Protein AF-A0A7S2BL67-F1 (afdb_monomer_lite)

Sequence (112 aa):
LLQVSGVGDPSHLSELGVDCMVESKGVGQNLQDHLEVYFQHECTDKAPSLKPYLSLIQKALIGIRWILFRDGLGATNHFEAAAFIRTKAGVEYPDIQYHFLPVAVSYDGVTT

Secondary structure (DSSP, 8-state):
-TGGGTEE-HHHHHHTT---SEE-TTTT---------------S-STT-SGGGGSHHHHHHHHHHHHHHS-GGGG--S--EEEEE-SSTT-SS--EEEEE-S----TTS---

InterPro domains:
  IPR012132 Glucose-methanol-choline oxidoreductase [PTHR11552] (1-109)
  IPR036188 FAD/NAD(P)-binding domain superfamily [G3DSA:3.50.50.60] (1-58)

Organism: NCBI:txid236787

Structure (mmCIF, N/CA/C/O backbone):
data_AF-A0A7S2BL67-F1
#
_entry.id   AF-A0A7S2BL67-F1
#
loop_
_atom_site.group_PDB
_atom_site.id
_atom_site.type_symbol
_atom_site.label_atom_id
_atom_site.label_alt_id
_atom_site.label_comp_id
_atom_site.label_asym_id
_atom_site.label_entity_id
_atom_site.label_seq_id
_atom_site.pdbx_PDB_ins_code
_atom_site.Cartn_x
_atom_site.Cartn_y
_atom_site.Cartn_z
_atom_site.occupancy
_atom_site.B_iso_or_equiv
_atom_site.auth_seq_id
_atom_site.auth_comp_id
_atom_site.auth_asym_id
_atom_site.auth_atom_id
_atom_site.pdbx_PDB_model_num
ATOM 1 N N . LEU A 1 1 ? -12.789 12.172 10.839 1.00 94.75 1 LEU A N 1
ATOM 2 C CA . LEU A 1 1 ? -14.071 12.836 10.493 1.00 94.75 1 LEU A CA 1
ATOM 3 C C . LEU A 1 1 ? -15.173 12.479 11.484 1.00 94.75 1 LEU A C 1
ATOM 5 O O . LEU A 1 1 ? -15.632 13.377 12.159 1.00 94.75 1 LEU A O 1
ATOM 9 N N . LEU A 1 2 ? -15.538 11.203 11.657 1.00 97.88 2 LEU A N 1
ATOM 10 C CA . LEU A 1 2 ? -16.593 10.814 12.611 1.00 97.88 2 LEU A CA 1
ATOM 11 C C . LEU A 1 2 ? -16.347 11.299 14.052 1.00 97.88 2 LEU A C 1
ATOM 13 O O . LEU A 1 2 ? -17.219 11.939 14.628 1.00 97.88 2 LEU A O 1
ATOM 17 N N . GLN A 1 3 ? -15.141 11.089 14.593 1.00 97.12 3 GLN A N 1
ATOM 18 C CA . GLN A 1 3 ? -14.793 11.545 15.946 1.00 97.12 3 GLN A CA 1
ATOM 19 C C . GLN A 1 3 ? -14.905 13.069 16.102 1.00 97.12 3 GLN A C 1
ATOM 21 O O . GLN A 1 3 ? -15.496 13.526 17.067 1.00 97.12 3 GLN A O 1
ATOM 26 N N . VAL A 1 4 ? -14.446 13.866 15.124 1.00 96.62 4 VAL A N 1
ATOM 27 C CA . VAL A 1 4 ? -14.587 15.342 15.161 1.00 96.62 4 VAL A CA 1
ATOM 28 C C . VAL A 1 4 ? -16.026 15.825 14.939 1.00 96.62 4 VAL A C 1
ATOM 30 O O . VAL A 1 4 ? -16.319 16.994 15.153 1.00 96.62 4 VAL A O 1
ATOM 33 N N . SER A 1 5 ? -16.929 14.940 14.516 1.00 97.69 5 SER A N 1
ATOM 34 C CA . SER A 1 5 ? -18.373 15.184 14.429 1.00 97.69 5 SER A CA 1
ATOM 35 C C . SER A 1 5 ? -19.139 14.646 15.647 1.00 97.69 5 SER A C 1
ATOM 37 O O . SER A 1 5 ? -20.362 14.571 15.597 1.00 97.69 5 SER A O 1
ATOM 39 N N . GLY A 1 6 ? -18.446 14.235 16.718 1.00 97.75 6 GLY A N 1
ATOM 40 C CA . GLY A 1 6 ? -19.072 13.752 17.953 1.00 97.75 6 GLY A CA 1
ATOM 41 C C . GLY A 1 6 ? -19.517 12.286 17.926 1.00 97.75 6 GLY A C 1
ATOM 42 O O . GLY A 1 6 ? -20.347 11.890 18.743 1.00 97.75 6 GLY A O 1
ATOM 43 N N . VAL A 1 7 ? -19.000 11.467 17.003 1.00 98.44 7 VAL A N 1
ATOM 44 C CA . VAL A 1 7 ? -19.305 10.026 16.918 1.00 98.44 7 VAL A CA 1
ATOM 45 C C . VAL A 1 7 ? -18.062 9.210 17.284 1.00 98.44 7 VAL A C 1
ATOM 47 O O . VAL A 1 7 ? -17.095 9.183 16.518 1.00 98.44 7 VAL A O 1
ATOM 50 N N . GLY A 1 8 ? -18.064 8.539 18.441 1.00 97.94 8 GLY A N 1
ATOM 51 C CA . GLY A 1 8 ? -16.874 7.844 18.951 1.00 97.94 8 GLY A CA 1
ATOM 52 C C . GLY A 1 8 ? -16.987 7.345 20.393 1.00 97.94 8 GLY A C 1
ATOM 53 O O . GLY A 1 8 ? -18.081 7.273 20.948 1.00 97.94 8 GLY A O 1
ATOM 54 N N . ASP A 1 9 ? -15.854 6.975 20.997 1.00 98.25 9 ASP A N 1
ATOM 55 C CA . ASP A 1 9 ? -15.779 6.655 22.429 1.00 98.25 9 ASP A CA 1
ATOM 56 C C . ASP A 1 9 ? -15.950 7.942 23.267 1.00 98.25 9 ASP A C 1
ATOM 58 O O . ASP A 1 9 ? -15.132 8.851 23.117 1.00 98.25 9 ASP A O 1
ATOM 62 N N . PRO A 1 10 ? -16.964 8.042 24.151 1.00 97.94 10 PRO A N 1
ATOM 63 C CA . PRO A 1 10 ? -17.235 9.255 24.923 1.00 97.94 10 PRO A CA 1
ATOM 64 C C . PRO A 1 10 ? -16.057 9.734 25.777 1.00 97.94 10 PRO A C 1
ATOM 66 O O . PRO A 1 10 ? -15.838 10.940 25.882 1.00 97.94 10 PRO A O 1
ATOM 69 N N . SER A 1 11 ? -15.283 8.812 26.358 1.00 97.50 11 SER A N 1
ATOM 70 C CA . SER A 1 11 ? -14.124 9.162 27.188 1.00 97.50 11 SER A CA 1
ATOM 71 C C . SER A 1 11 ? -13.037 9.802 26.331 1.00 97.50 11 SER A C 1
ATOM 73 O O . SER A 1 11 ? -12.541 10.879 26.651 1.00 97.50 11 SER A O 1
ATOM 75 N N . HIS A 1 12 ? -12.737 9.183 25.187 1.00 97.06 12 HIS A N 1
ATOM 76 C CA . HIS A 1 12 ? -11.746 9.699 24.247 1.00 97.06 12 HIS A CA 1
ATOM 77 C C . HIS A 1 12 ? -12.181 11.028 23.610 1.00 97.06 12 HIS A C 1
ATOM 79 O O . HIS A 1 12 ? -11.375 11.941 23.462 1.00 97.06 12 HIS A O 1
ATOM 85 N N . LEU A 1 13 ? -13.463 11.173 23.257 1.00 98.25 13 LEU A N 1
ATOM 86 C CA . LEU A 1 13 ? -13.996 12.431 22.722 1.00 98.25 13 LEU A CA 1
ATOM 87 C C . LEU A 1 13 ? -13.914 13.564 23.754 1.00 98.25 13 LEU A C 1
ATOM 89 O O . LEU A 1 13 ? -13.515 14.677 23.407 1.00 98.25 13 LEU A O 1
ATOM 93 N N . SER A 1 14 ? -14.205 13.268 25.024 1.00 97.38 14 SER A N 1
ATOM 94 C CA . SER A 1 14 ? -14.085 14.237 26.115 1.00 97.38 14 SER A CA 1
ATOM 95 C C . SER A 1 14 ? -12.643 14.713 26.322 1.00 97.38 14 SER A C 1
ATOM 97 O O . SER A 1 14 ? -12.443 15.896 26.591 1.00 97.38 14 SER A O 1
ATOM 99 N N . GLU A 1 15 ? -11.641 13.837 26.185 1.00 97.44 15 GLU A N 1
ATOM 100 C CA . GLU A 1 15 ? -10.216 14.215 26.252 1.00 97.44 15 GLU A CA 1
ATOM 101 C C . GLU A 1 15 ? -9.823 15.207 25.148 1.00 97.44 15 GLU A C 1
ATOM 103 O O . GLU A 1 15 ? -8.944 16.048 25.340 1.00 97.44 15 GLU A O 1
ATOM 108 N N . LEU A 1 16 ? -10.494 15.128 23.998 1.00 95.88 16 LEU A N 1
ATOM 109 C CA . LEU A 1 16 ? -10.263 15.983 22.835 1.00 95.88 16 LEU A CA 1
ATOM 110 C C . LEU A 1 16 ? -11.142 17.246 22.824 1.00 95.88 16 LEU A C 1
ATOM 112 O O . LEU A 1 16 ? -11.064 18.028 21.876 1.00 95.88 16 LEU A O 1
ATOM 116 N N . GLY A 1 17 ? -11.972 17.459 23.853 1.00 97.19 17 GLY A N 1
ATOM 117 C CA . GLY A 1 17 ? -12.894 18.596 23.932 1.00 97.19 17 GLY A CA 1
ATOM 118 C C . GLY A 1 17 ? -14.042 18.531 22.920 1.00 97.19 17 GLY A C 1
ATOM 119 O O . GLY A 1 17 ? -14.536 19.574 22.492 1.00 97.19 17 GLY A O 1
ATOM 120 N N . VAL A 1 18 ? -14.440 17.325 22.507 1.00 97.94 18 VAL A N 1
ATOM 121 C CA . VAL A 1 18 ? -15.534 17.095 21.557 1.00 97.94 18 VAL A CA 1
ATOM 122 C C . VAL A 1 18 ? -16.744 16.516 22.285 1.00 97.94 18 VAL A C 1
ATOM 124 O O . VAL A 1 18 ? -16.644 15.479 22.941 1.00 97.94 18 VAL A O 1
ATOM 127 N N . ASP A 1 19 ? -17.906 17.147 22.121 1.00 97.81 19 ASP A N 1
ATOM 128 C CA . ASP A 1 19 ? -19.163 16.626 22.659 1.00 97.81 19 ASP A CA 1
ATOM 129 C C . ASP A 1 19 ? -19.554 15.318 21.958 1.00 97.81 19 ASP A C 1
ATOM 131 O O . ASP A 1 19 ? -19.623 15.231 20.728 1.00 97.81 19 ASP A O 1
ATOM 135 N N . CYS A 1 20 ? -19.848 14.284 22.745 1.00 97.94 20 CYS A N 1
ATOM 136 C CA . CYS A 1 20 ? -20.325 13.016 22.211 1.00 97.94 20 CYS A CA 1
ATOM 137 C C . CYS A 1 20 ? -21.810 13.122 21.829 1.00 97.94 20 CYS A C 1
ATOM 139 O O . CYS A 1 20 ? -22.684 13.174 22.693 1.00 97.94 20 CYS A O 1
ATOM 141 N N . MET A 1 21 ? -22.096 13.097 20.528 1.00 98.00 21 MET A N 1
ATOM 142 C CA . MET A 1 21 ? -23.451 13.046 19.971 1.00 98.00 21 MET A CA 1
ATOM 143 C C . MET A 1 21 ? -23.965 11.609 19.825 1.00 98.00 21 MET A C 1
ATOM 145 O O . MET A 1 21 ? -25.154 11.357 20.010 1.00 98.00 21 MET A O 1
ATOM 149 N N . VAL A 1 22 ? -23.079 10.667 19.478 1.00 98.31 22 VAL A N 1
ATOM 150 C CA . VAL A 1 22 ? -23.402 9.241 19.316 1.00 98.31 22 VAL A CA 1
ATOM 151 C C . VAL A 1 22 ? -22.262 8.395 19.878 1.00 98.31 22 VAL A C 1
ATOM 153 O O . VAL A 1 22 ? -21.139 8.436 19.370 1.00 98.31 22 VAL A O 1
ATOM 156 N N . GLU A 1 23 ? -22.558 7.586 20.896 1.00 97.94 23 GLU A N 1
ATOM 157 C CA . GLU A 1 23 ? -21.592 6.636 21.453 1.00 97.94 23 GLU A CA 1
ATOM 158 C C . GLU A 1 23 ? -21.319 5.509 20.448 1.00 97.94 23 GLU A C 1
ATOM 160 O O . GLU A 1 23 ? -22.216 4.758 20.059 1.00 97.94 23 GLU A O 1
ATOM 165 N N . SER A 1 24 ? -20.060 5.378 20.031 1.00 97.56 24 SER A N 1
ATOM 166 C CA . SER A 1 24 ? -19.599 4.284 19.178 1.00 97.56 24 SER A CA 1
ATOM 167 C C . SER A 1 24 ? -18.112 4.018 19.400 1.00 97.56 24 SER A C 1
ATOM 169 O O . SER A 1 24 ? -17.240 4.569 18.727 1.00 97.56 24 SER A O 1
ATOM 171 N N . LYS A 1 25 ? -17.813 3.128 20.352 1.00 96.81 25 LYS A N 1
ATOM 172 C CA . LYS A 1 25 ? -16.436 2.793 20.768 1.00 96.81 25 LYS A CA 1
ATOM 173 C C . LYS A 1 25 ? -15.594 2.134 19.672 1.00 96.81 25 LYS A C 1
ATOM 175 O O . LYS A 1 25 ? -14.377 2.097 19.780 1.00 96.81 25 LYS A O 1
ATOM 180 N N . GLY A 1 26 ? -16.226 1.619 18.615 1.00 97.06 26 GLY A N 1
ATOM 181 C CA . GLY A 1 26 ? -15.529 1.025 17.473 1.00 97.06 26 GLY A CA 1
ATOM 182 C C . GLY A 1 26 ? -14.931 2.050 16.504 1.00 97.06 26 GLY A C 1
ATOM 183 O O . GLY A 1 26 ? -14.062 1.695 15.711 1.00 97.06 26 GLY A O 1
ATOM 184 N N . VAL A 1 27 ? -15.365 3.316 16.540 1.00 97.69 27 VAL A N 1
ATOM 185 C CA . VAL A 1 27 ? -14.846 4.339 15.619 1.00 97.69 27 VAL A CA 1
ATOM 186 C C . VAL A 1 27 ? -13.370 4.610 15.909 1.00 97.69 27 VAL A C 1
ATOM 188 O O . VAL A 1 27 ? -12.999 4.978 17.021 1.00 97.69 27 VAL A O 1
ATOM 191 N N . GLY A 1 28 ? -12.539 4.464 14.876 1.00 95.12 28 GLY A N 1
ATOM 192 C CA . GLY A 1 28 ? -11.084 4.609 14.974 1.00 95.12 28 GLY A CA 1
ATOM 193 C C . GLY A 1 28 ? -10.363 3.357 15.485 1.00 95.12 28 GLY A C 1
ATOM 194 O O . GLY A 1 28 ? -9.142 3.376 15.590 1.00 95.12 28 GLY A O 1
ATOM 195 N N . GLN A 1 29 ? -11.093 2.277 15.777 1.00 96.69 29 GLN A N 1
ATOM 196 C CA . GLN A 1 29 ? -10.534 0.998 16.217 1.00 96.69 29 GLN A CA 1
ATOM 197 C C . GLN A 1 29 ? -10.478 -0.012 15.067 1.00 96.69 29 GLN A C 1
ATOM 199 O O . GLN A 1 29 ? -11.041 0.213 13.996 1.00 96.69 29 GLN A O 1
ATOM 204 N N . ASN A 1 30 ? -9.823 -1.153 15.315 1.00 96.56 30 ASN A N 1
ATOM 205 C CA . ASN A 1 30 ? -9.724 -2.270 14.368 1.00 96.56 30 ASN A CA 1
ATOM 206 C C . ASN A 1 30 ? -9.161 -1.849 12.996 1.00 96.56 30 ASN A C 1
ATOM 208 O O . ASN A 1 30 ? -9.637 -2.301 11.954 1.00 96.56 30 ASN A O 1
ATOM 212 N N . LEU A 1 31 ? -8.160 -0.961 12.999 1.00 96.62 31 LEU A N 1
ATOM 213 C CA . LEU A 1 31 ? -7.414 -0.633 11.791 1.00 96.62 31 LEU A CA 1
ATOM 214 C C . LEU A 1 31 ? -6.703 -1.897 11.306 1.00 96.62 31 LEU A C 1
ATOM 216 O O . LEU A 1 31 ? -5.903 -2.486 12.030 1.00 96.62 31 LEU A O 1
ATOM 220 N N . GLN A 1 32 ? -7.014 -2.295 10.081 1.00 96.25 32 GLN A N 1
ATOM 221 C CA . GLN A 1 32 ? -6.353 -3.387 9.390 1.00 96.25 32 GLN A CA 1
ATOM 222 C C . GLN A 1 32 ? -5.649 -2.809 8.178 1.00 96.25 32 GLN A C 1
ATOM 224 O O 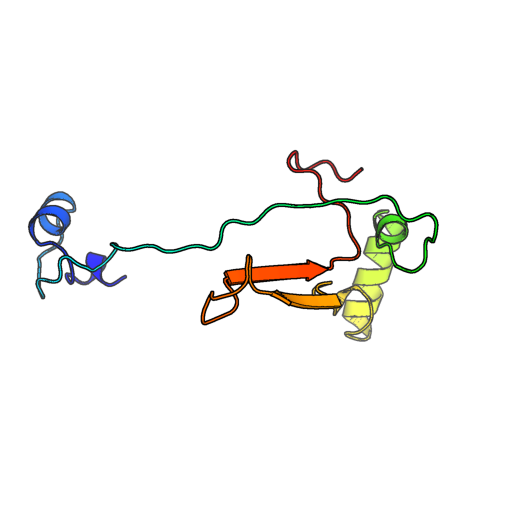. GLN A 1 32 ? -6.214 -1.988 7.456 1.00 96.25 32 GLN A O 1
ATOM 229 N N . ASP A 1 33 ? -4.419 -3.253 7.986 1.00 95.00 33 ASP A N 1
ATOM 230 C CA . ASP A 1 33 ? -3.615 -2.939 6.821 1.00 95.00 33 ASP A CA 1
ATOM 231 C C . ASP A 1 33 ? -2.937 -4.223 6.344 1.00 95.00 33 ASP A C 1
ATOM 233 O O . ASP A 1 33 ? -2.860 -5.218 7.077 1.00 95.00 33 ASP A O 1
ATOM 237 N N . HIS A 1 34 ? -2.469 -4.216 5.108 1.00 92.50 34 HIS A N 1
ATOM 238 C CA . HIS A 1 34 ? -1.743 -5.333 4.533 1.00 92.50 34 HIS A CA 1
ATOM 239 C C . HIS A 1 34 ? -0.245 -5.095 4.700 1.00 92.50 34 HIS A C 1
ATOM 241 O O . HIS A 1 34 ? 0.299 -4.091 4.252 1.00 92.50 34 HIS A O 1
ATOM 247 N N . LEU A 1 35 ? 0.440 -6.042 5.339 1.00 91.62 35 LEU A N 1
ATOM 248 C CA . LEU A 1 35 ? 1.893 -6.000 5.446 1.00 91.62 35 LEU A CA 1
ATOM 249 C C . LEU A 1 35 ? 2.515 -6.418 4.107 1.00 91.62 35 LEU A C 1
ATOM 251 O O . LEU A 1 35 ? 2.202 -7.490 3.589 1.00 91.62 35 LEU A O 1
ATOM 255 N N . GLU A 1 36 ? 3.411 -5.594 3.567 1.00 90.94 36 GLU A N 1
ATOM 256 C CA . GLU A 1 36 ? 4.093 -5.848 2.294 1.00 90.94 36 GLU A CA 1
ATOM 257 C C . GLU A 1 36 ? 5.580 -6.162 2.510 1.00 90.94 36 GLU A C 1
ATOM 259 O O . GLU A 1 36 ? 6.248 -5.567 3.357 1.00 90.94 36 GLU A O 1
ATOM 264 N N . VAL A 1 37 ? 6.109 -7.108 1.728 1.00 89.75 37 VAL A N 1
ATOM 265 C CA . VAL A 1 37 ? 7.530 -7.479 1.720 1.00 89.75 37 VAL A CA 1
ATOM 266 C C . VAL A 1 37 ? 8.024 -7.524 0.278 1.00 89.75 37 VAL A C 1
ATOM 268 O O . VAL A 1 37 ? 7.391 -8.133 -0.583 1.00 89.75 37 VAL A O 1
ATOM 271 N N . TYR A 1 38 ? 9.181 -6.912 0.025 1.00 87.31 38 TYR A N 1
ATOM 272 C CA . TYR A 1 38 ? 9.756 -6.800 -1.313 1.00 87.31 38 TYR A CA 1
ATOM 273 C C . TYR A 1 38 ? 10.789 -7.896 -1.579 1.00 87.31 38 TYR A C 1
ATOM 275 O O . TYR A 1 38 ? 11.768 -8.036 -0.845 1.00 87.31 38 TYR A O 1
ATOM 283 N N . PHE A 1 39 ? 10.612 -8.611 -2.689 1.00 88.50 39 PHE A N 1
ATOM 284 C CA . PHE A 1 39 ? 11.602 -9.533 -3.244 1.00 88.50 39 PHE A CA 1
ATOM 285 C C . PHE A 1 39 ? 12.136 -8.939 -4.544 1.00 88.50 39 PHE A C 1
ATOM 287 O O . PHE A 1 39 ? 11.386 -8.752 -5.500 1.00 88.50 39 PHE A O 1
ATOM 294 N N . GLN A 1 40 ? 13.424 -8.606 -4.569 1.00 87.94 40 GLN A N 1
ATOM 295 C CA . GLN A 1 40 ? 14.052 -7.933 -5.703 1.00 87.94 40 GLN A CA 1
ATOM 296 C C . GLN A 1 40 ? 15.065 -8.862 -6.359 1.00 87.94 40 GLN A C 1
ATOM 298 O O . GLN A 1 40 ? 15.887 -9.475 -5.680 1.00 87.94 40 GLN A O 1
ATOM 303 N N . HIS A 1 41 ? 15.002 -8.955 -7.684 1.00 86.56 41 HIS A N 1
ATOM 304 C CA . HIS A 1 41 ? 15.862 -9.824 -8.478 1.00 86.56 41 HIS A CA 1
ATOM 305 C C . HIS A 1 41 ? 16.494 -9.030 -9.618 1.00 86.56 41 HIS A C 1
ATOM 307 O O . HIS A 1 41 ? 15.823 -8.245 -10.289 1.00 86.56 41 HIS A O 1
ATOM 313 N N . GLU A 1 42 ? 17.785 -9.252 -9.855 1.00 84.88 42 GLU A N 1
ATOM 314 C CA . GLU A 1 42 ? 18.458 -8.720 -11.035 1.00 84.88 42 GLU A CA 1
ATOM 315 C C . GLU A 1 42 ? 17.978 -9.475 -12.282 1.00 84.88 42 GLU A C 1
ATOM 317 O O . GLU A 1 42 ? 17.986 -10.706 -12.321 1.00 84.88 42 GLU A O 1
ATOM 322 N N . CYS A 1 43 ? 17.553 -8.735 -13.307 1.00 79.75 43 CYS A N 1
ATOM 323 C CA . CYS A 1 43 ? 17.255 -9.294 -14.623 1.00 79.75 43 CYS A CA 1
ATOM 324 C C . CYS A 1 43 ? 18.455 -9.097 -15.549 1.00 79.75 43 CYS A C 1
ATOM 326 O O . CYS A 1 43 ? 18.950 -7.981 -15.704 1.00 79.75 43 CYS A O 1
ATOM 328 N N . THR A 1 44 ? 18.880 -10.171 -16.217 1.00 78.31 44 THR A N 1
ATOM 329 C CA . THR A 1 44 ? 19.902 -10.108 -17.275 1.00 78.31 44 THR A CA 1
ATOM 330 C C . THR A 1 44 ? 19.381 -9.402 -18.527 1.00 78.31 44 THR A C 1
ATOM 332 O O . THR A 1 44 ? 20.144 -8.749 -19.239 1.00 78.31 44 THR A O 1
ATOM 335 N N . ASP A 1 45 ? 18.071 -9.489 -18.770 1.00 72.44 45 ASP A N 1
ATOM 336 C CA . ASP A 1 45 ? 17.399 -8.811 -19.872 1.00 72.44 45 ASP A CA 1
ATOM 337 C C . ASP A 1 45 ? 16.940 -7.407 -19.470 1.00 72.44 45 ASP A C 1
ATOM 339 O O . ASP A 1 45 ? 16.326 -7.195 -18.425 1.00 72.44 45 ASP A O 1
ATOM 343 N N . LYS A 1 46 ? 17.197 -6.427 -20.344 1.00 66.00 46 LYS A N 1
ATOM 344 C CA . LYS A 1 46 ? 16.811 -5.021 -20.122 1.00 66.00 46 LYS A CA 1
ATOM 345 C C . LYS A 1 46 ? 15.336 -4.741 -20.412 1.00 66.00 46 LYS A C 1
ATOM 347 O O . LYS A 1 46 ? 14.824 -3.725 -19.959 1.00 66.00 46 LYS A O 1
ATOM 352 N N . ALA A 1 47 ? 14.676 -5.606 -21.184 1.00 67.81 47 ALA A N 1
ATOM 353 C CA . ALA A 1 47 ? 13.311 -5.391 -21.662 1.00 67.81 47 ALA A CA 1
ATOM 354 C C . ALA A 1 47 ? 12.262 -5.259 -20.538 1.00 67.81 47 ALA A C 1
ATOM 356 O O . ALA A 1 47 ? 11.462 -4.330 -20.619 1.00 67.81 47 ALA A O 1
ATOM 357 N N . PRO A 1 48 ? 12.260 -6.096 -19.479 1.00 70.12 48 PRO A N 1
ATOM 358 C CA . PRO A 1 48 ? 11.305 -5.953 -18.384 1.00 70.12 48 PRO A CA 1
ATOM 359 C C . PRO A 1 48 ? 11.734 -4.931 -17.319 1.00 70.12 48 PRO A C 1
ATOM 361 O O . PRO A 1 48 ? 11.088 -4.872 -16.286 1.00 70.12 48 PRO A O 1
ATOM 364 N N . SER A 1 49 ? 12.818 -4.163 -17.492 1.00 82.38 49 SER A N 1
ATOM 365 C CA . SER A 1 49 ? 13.330 -3.267 -16.442 1.00 82.38 49 SER A CA 1
ATOM 366 C C . SER A 1 49 ? 13.086 -1.793 -16.760 1.00 82.38 49 SER A C 1
ATOM 368 O O . SER A 1 49 ? 13.409 -1.318 -17.848 1.00 82.38 49 SER A O 1
ATOM 370 N N . LEU A 1 50 ? 12.624 -1.025 -15.768 1.00 85.31 50 LEU A N 1
ATOM 371 C CA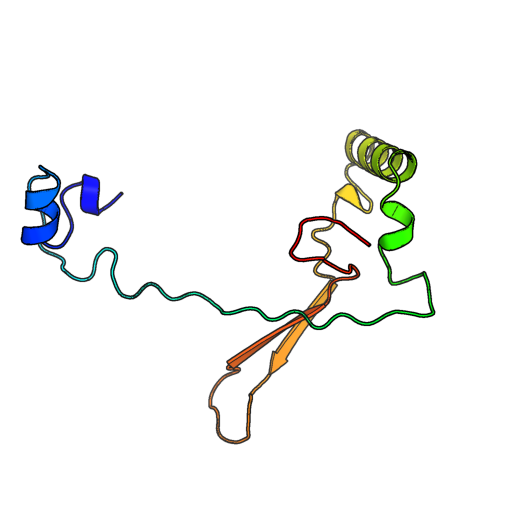 . LEU A 1 50 ? 12.537 0.437 -15.852 1.00 85.31 50 LEU A CA 1
ATOM 372 C C . LEU A 1 50 ? 13.873 1.150 -15.619 1.00 85.31 50 LEU A C 1
ATOM 374 O O . LEU A 1 50 ? 13.969 2.354 -15.865 1.00 85.31 50 LEU A O 1
ATOM 378 N N . LYS A 1 51 ? 14.922 0.435 -15.192 1.00 84.44 51 LYS A N 1
ATOM 379 C CA . LYS A 1 51 ? 16.241 1.012 -14.884 1.00 84.44 51 LYS A CA 1
ATOM 380 C C . LYS A 1 51 ? 16.795 1.934 -15.988 1.00 84.44 51 LYS A C 1
ATOM 382 O O . LYS A 1 51 ? 17.260 3.026 -15.650 1.00 84.44 51 LYS A O 1
ATOM 387 N N . PRO A 1 52 ? 16.715 1.596 -17.294 1.00 84.88 52 PRO A N 1
ATOM 388 C CA . PRO A 1 52 ? 17.210 2.469 -18.364 1.00 84.88 52 PRO A CA 1
ATOM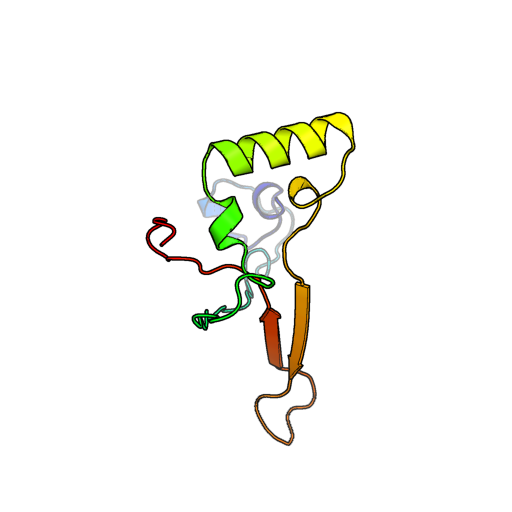 389 C C . PRO A 1 52 ? 16.515 3.838 -18.427 1.00 84.88 52 PRO A C 1
ATOM 391 O O . PRO A 1 52 ? 17.106 4.809 -18.900 1.00 84.88 52 PRO A O 1
ATOM 394 N N . TYR A 1 53 ? 15.280 3.933 -17.930 1.00 87.06 53 TYR A N 1
ATOM 395 C CA . TYR A 1 53 ? 14.449 5.135 -17.988 1.00 87.06 53 TYR A CA 1
ATOM 396 C C . TYR A 1 53 ? 14.615 6.059 -16.774 1.00 87.06 53 TYR A C 1
ATOM 398 O O . TYR A 1 53 ? 13.985 7.113 -16.711 1.00 87.06 53 TYR A O 1
ATOM 406 N N . LEU A 1 54 ? 15.483 5.710 -15.818 1.00 85.75 54 LEU A N 1
ATOM 407 C CA . LEU A 1 54 ? 15.650 6.478 -14.580 1.00 85.75 54 LEU A CA 1
ATOM 408 C C . LEU A 1 54 ? 16.507 7.746 -14.728 1.00 85.75 54 LEU A C 1
ATOM 410 O O . LEU A 1 54 ? 16.479 8.604 -13.839 1.00 85.75 54 LEU A O 1
ATOM 414 N N . SER A 1 55 ? 17.237 7.892 -15.839 1.00 89.50 55 SER A N 1
ATOM 415 C CA . SER A 1 55 ? 18.040 9.091 -16.117 1.00 89.50 55 SER A CA 1
ATOM 416 C C . SER A 1 55 ? 17.165 10.328 -16.364 1.00 89.50 55 SER A C 1
ATOM 418 O O . SER A 1 55 ? 16.036 10.226 -16.843 1.00 89.50 55 SER A O 1
ATOM 420 N N . LEU A 1 56 ? 17.695 11.521 -16.071 1.00 92.88 56 LEU A N 1
ATOM 421 C CA . LEU A 1 56 ? 16.941 12.778 -16.172 1.00 92.88 56 LEU A CA 1
ATOM 422 C C . LEU A 1 56 ? 16.415 13.044 -17.592 1.00 92.88 56 LEU A C 1
ATOM 424 O O . LEU A 1 56 ? 15.277 13.472 -17.756 1.00 92.88 56 LEU A O 1
ATOM 428 N N . ILE A 1 57 ? 17.222 12.739 -18.614 1.00 96.19 57 ILE A N 1
ATOM 429 C CA . ILE A 1 57 ? 16.832 12.893 -20.022 1.00 96.19 57 ILE A CA 1
ATOM 430 C C . ILE A 1 57 ? 15.671 11.953 -20.356 1.00 96.19 57 ILE A C 1
ATOM 432 O O . ILE A 1 57 ? 14.684 12.387 -20.941 1.00 96.19 57 ILE A O 1
ATOM 436 N N . GLN A 1 58 ? 15.748 10.683 -19.947 1.00 94.44 58 GLN A N 1
ATOM 437 C CA . GLN A 1 58 ? 14.683 9.713 -20.218 1.00 94.44 58 GLN A CA 1
ATOM 438 C C . GLN A 1 58 ? 13.382 10.090 -19.503 1.00 94.44 58 GLN A C 1
ATOM 440 O O . GLN A 1 58 ? 12.320 10.077 -20.121 1.00 94.44 58 GLN A O 1
ATOM 445 N N . LYS A 1 59 ? 13.463 10.534 -18.243 1.00 94.12 59 LYS A N 1
ATOM 446 C CA . LYS A 1 59 ? 12.311 11.071 -17.502 1.00 94.12 59 LYS A CA 1
ATOM 447 C C . LYS A 1 59 ? 11.685 12.278 -18.205 1.00 94.12 59 LYS A C 1
ATOM 449 O O . LYS A 1 59 ? 10.464 12.340 -18.325 1.00 94.12 59 LYS A O 1
ATOM 454 N N . ALA A 1 60 ? 12.500 13.205 -18.714 1.00 96.69 60 ALA A N 1
ATOM 455 C CA . ALA A 1 60 ? 12.008 14.357 -19.467 1.00 96.69 60 ALA A CA 1
ATOM 456 C C . ALA A 1 60 ? 11.291 13.934 -20.759 1.00 96.69 60 ALA A C 1
ATOM 458 O O . ALA A 1 60 ? 10.201 14.428 -21.040 1.00 96.69 60 ALA A O 1
ATOM 459 N N . LEU A 1 61 ? 11.849 12.980 -21.513 1.00 97.25 61 LEU A N 1
ATOM 460 C CA . LEU A 1 61 ? 11.218 12.448 -22.726 1.00 97.25 61 LEU A CA 1
ATOM 461 C C . LEU A 1 61 ? 9.883 11.750 -22.427 1.00 97.25 61 LEU A C 1
ATOM 463 O O . LEU A 1 61 ? 8.911 11.964 -23.153 1.00 97.25 61 LEU A O 1
ATOM 467 N N . ILE A 1 62 ? 9.811 10.971 -21.343 1.00 96.50 62 ILE A N 1
ATOM 468 C CA . ILE A 1 62 ? 8.564 10.351 -20.870 1.00 96.50 62 ILE A CA 1
ATOM 469 C C . ILE A 1 62 ? 7.527 11.427 -20.528 1.00 96.5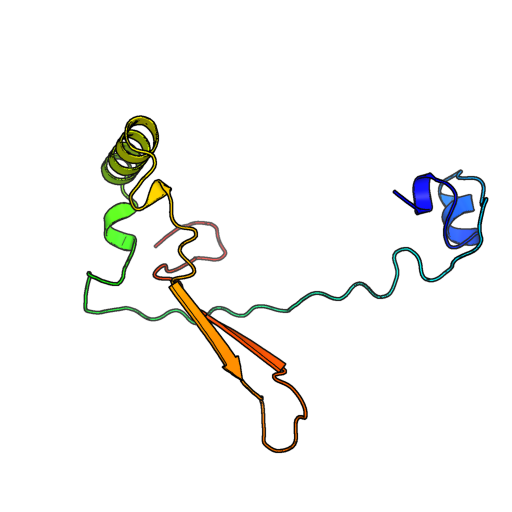0 62 ILE A C 1
ATOM 471 O O . ILE A 1 62 ? 6.385 11.340 -20.980 1.00 96.50 62 ILE A O 1
ATOM 475 N N . GLY A 1 63 ? 7.928 12.461 -19.783 1.00 97.19 63 GLY A N 1
ATOM 476 C CA . GLY A 1 63 ? 7.051 13.573 -19.418 1.00 97.19 63 GLY A CA 1
ATOM 477 C C . GLY A 1 63 ? 6.527 14.336 -20.636 1.00 97.19 63 GLY A C 1
ATOM 478 O O . GLY A 1 63 ? 5.327 14.580 -20.735 1.00 97.19 63 GLY A O 1
ATOM 479 N N . ILE A 1 64 ? 7.397 14.653 -21.601 1.00 98.00 64 ILE A N 1
ATOM 480 C CA . ILE A 1 64 ? 7.012 15.315 -22.858 1.00 98.00 64 ILE A CA 1
ATOM 481 C C . ILE A 1 64 ? 6.000 14.461 -23.625 1.00 98.00 64 ILE A C 1
ATOM 483 O O . ILE A 1 64 ? 4.960 14.974 -24.039 1.00 98.00 64 ILE A O 1
ATOM 487 N N . ARG A 1 65 ? 6.268 13.157 -23.782 1.00 97.75 65 ARG A N 1
ATOM 488 C CA . ARG A 1 65 ? 5.348 12.238 -24.461 1.00 97.75 65 ARG A CA 1
ATOM 489 C C . ARG A 1 65 ? 3.981 12.223 -23.783 1.00 97.75 65 ARG A C 1
ATOM 491 O O . ARG A 1 65 ? 2.969 12.388 -24.457 1.00 97.75 65 ARG A O 1
ATOM 498 N N . TRP A 1 66 ? 3.951 12.101 -22.460 1.00 98.06 66 TRP A N 1
ATOM 499 C CA . TRP A 1 66 ? 2.697 12.093 -21.717 1.00 98.06 66 TRP A CA 1
ATOM 500 C C . TRP A 1 66 ? 1.939 13.423 -21.833 1.00 98.06 66 TRP A C 1
ATOM 502 O O . TRP A 1 66 ? 0.725 13.414 -22.012 1.00 98.06 66 TRP A O 1
ATOM 512 N N . ILE A 1 67 ? 2.619 14.572 -21.791 1.00 98.25 67 ILE A N 1
ATOM 513 C CA . ILE A 1 67 ? 1.966 15.884 -21.953 1.00 98.25 67 ILE A CA 1
ATOM 514 C C . ILE A 1 67 ? 1.310 16.010 -23.333 1.00 98.25 67 ILE A C 1
ATOM 516 O O . ILE A 1 67 ? 0.179 16.490 -23.426 1.00 98.25 67 ILE A O 1
ATOM 520 N N . LEU A 1 68 ? 2.016 15.589 -24.384 1.00 98.31 68 LEU A N 1
ATOM 521 C CA . LEU A 1 68 ? 1.579 15.766 -25.769 1.00 98.31 68 LEU A CA 1
ATOM 522 C C . LEU A 1 68 ? 0.544 14.726 -26.209 1.00 98.31 68 LEU A C 1
ATOM 524 O O . LEU A 1 68 ? -0.402 15.069 -26.912 1.00 98.31 68 LEU A O 1
ATOM 528 N N . PHE A 1 69 ? 0.719 13.472 -25.798 1.00 98.00 69 PHE A N 1
ATOM 529 C CA . PHE A 1 69 ? -0.021 12.333 -26.349 1.00 98.00 69 PHE A CA 1
ATOM 530 C C . PHE A 1 69 ? -0.798 11.539 -25.303 1.00 98.00 69 PHE A C 1
ATOM 532 O O . PHE A 1 69 ? -1.620 10.704 -25.669 1.00 98.00 69 PHE A O 1
ATOM 539 N N . ARG A 1 70 ? -0.578 11.814 -24.009 1.00 96.94 70 ARG A N 1
ATOM 540 C CA . ARG A 1 70 ? -1.239 11.131 -22.883 1.00 96.94 70 ARG A CA 1
ATOM 541 C C . ARG A 1 70 ? -1.016 9.616 -22.875 1.00 96.94 70 ARG A C 1
ATOM 543 O O . ARG A 1 70 ? -1.843 8.878 -22.354 1.00 96.94 70 ARG A O 1
ATOM 550 N N . ASP A 1 71 ? 0.112 9.160 -23.416 1.00 96.69 71 ASP A N 1
ATOM 551 C CA . ASP A 1 71 ? 0.447 7.744 -23.553 1.00 96.69 71 ASP A CA 1
ATOM 552 C C . ASP A 1 71 ? 1.884 7.418 -23.086 1.00 96.69 71 ASP A C 1
ATOM 554 O O . ASP A 1 71 ? 2.631 8.276 -22.601 1.00 96.69 71 ASP A O 1
ATOM 558 N N . GLY A 1 72 ? 2.274 6.147 -23.227 1.00 92.81 72 GLY A N 1
ATOM 559 C CA . GLY A 1 72 ? 3.611 5.648 -22.898 1.00 92.81 72 GLY A CA 1
ATOM 560 C C . GLY A 1 72 ? 3.840 5.403 -21.403 1.00 92.81 72 GLY A C 1
ATOM 561 O O . GLY A 1 72 ? 2.899 5.281 -20.626 1.00 92.81 72 GLY A O 1
ATOM 562 N N . LEU A 1 73 ? 5.114 5.336 -20.992 1.00 92.44 73 LEU A N 1
ATOM 563 C CA . LEU A 1 73 ? 5.512 5.007 -19.612 1.00 92.44 73 LEU A CA 1
ATOM 564 C C . LEU A 1 73 ? 4.986 5.998 -18.558 1.00 92.44 73 LEU A C 1
ATOM 566 O O . LEU A 1 73 ? 4.839 5.643 -17.398 1.00 92.44 73 LEU A O 1
ATOM 570 N N . GLY A 1 74 ? 4.661 7.233 -18.950 1.00 93.44 74 GLY A N 1
ATOM 571 C CA . GLY A 1 74 ? 4.047 8.214 -18.048 1.00 93.44 74 GLY A CA 1
ATOM 572 C C . GLY A 1 74 ? 2.565 7.948 -17.761 1.00 93.44 74 GLY A C 1
ATOM 573 O O . GLY A 1 74 ? 1.991 8.611 -16.905 1.00 93.44 74 GLY A O 1
ATOM 574 N N . ALA A 1 75 ? 1.941 7.011 -18.483 1.00 94.94 75 ALA A N 1
ATOM 575 C CA . ALA A 1 75 ? 0.530 6.656 -18.355 1.00 94.94 75 ALA A CA 1
ATOM 576 C C . ALA A 1 75 ? 0.288 5.287 -17.681 1.00 94.94 75 ALA A C 1
ATOM 578 O O . ALA A 1 75 ? -0.867 4.888 -17.556 1.00 94.94 75 ALA A O 1
ATOM 579 N N . THR A 1 76 ? 1.334 4.566 -17.252 1.00 91.81 76 THR A N 1
ATOM 580 C CA . THR A 1 76 ? 1.207 3.291 -16.514 1.00 91.81 76 THR A CA 1
ATOM 581 C C . THR A 1 76 ? 1.407 3.495 -15.008 1.00 91.81 76 THR A C 1
ATOM 583 O O . THR A 1 76 ? 2.127 4.395 -14.573 1.00 91.81 76 THR A O 1
ATOM 586 N N . ASN A 1 77 ? 0.768 2.644 -14.201 1.00 90.31 77 ASN A N 1
ATOM 587 C CA . ASN A 1 77 ? 1.028 2.541 -12.763 1.00 90.31 77 ASN A CA 1
ATOM 588 C C . ASN A 1 77 ? 2.214 1.609 -12.443 1.00 90.31 77 ASN A C 1
ATOM 590 O O . ASN A 1 77 ? 2.675 1.610 -11.305 1.00 90.31 77 ASN A O 1
ATOM 594 N N . HIS A 1 78 ? 2.716 0.866 -13.438 1.00 89.69 78 HIS A N 1
ATOM 595 C CA . HIS A 1 78 ? 3.802 -0.115 -13.355 1.00 89.69 78 HIS A CA 1
ATOM 596 C C . HIS A 1 78 ? 3.493 -1.387 -12.537 1.00 89.69 78 HIS A C 1
ATOM 598 O O . HIS A 1 78 ? 4.405 -2.155 -12.235 1.00 89.69 78 HIS A O 1
ATOM 604 N N . PHE A 1 79 ? 2.226 -1.646 -12.200 1.00 90.19 79 PHE A N 1
ATOM 605 C CA . PHE A 1 79 ? 1.771 -2.916 -11.620 1.00 90.19 79 PHE A CA 1
ATOM 606 C C . PHE A 1 79 ? 1.373 -3.860 -12.757 1.00 90.19 79 PHE A C 1
ATOM 608 O O . PHE A 1 79 ? 0.210 -3.931 -13.148 1.00 90.19 79 PHE A O 1
ATOM 615 N N . GLU A 1 80 ? 2.361 -4.552 -13.320 1.00 89.19 80 GLU A N 1
ATOM 616 C CA . GLU A 1 80 ? 2.209 -5.246 -14.606 1.00 89.19 80 GLU A CA 1
ATOM 617 C C . GLU A 1 80 ? 1.606 -6.653 -14.467 1.00 89.19 80 GLU A C 1
ATOM 619 O O . GLU A 1 80 ? 0.987 -7.166 -15.399 1.00 89.19 80 GLU A O 1
ATOM 624 N N . ALA A 1 81 ? 1.754 -7.289 -13.301 1.00 91.25 81 ALA A N 1
ATOM 625 C CA . ALA A 1 81 ? 1.079 -8.549 -13.000 1.00 91.25 81 ALA A CA 1
ATOM 626 C C . ALA A 1 81 ? 0.756 -8.678 -11.509 1.00 91.25 81 ALA A C 1
ATOM 628 O O . ALA A 1 81 ? 1.418 -8.086 -10.657 1.00 91.25 81 ALA A O 1
ATOM 629 N N . ALA A 1 82 ? -0.255 -9.488 -11.196 1.00 93.69 82 ALA A N 1
ATOM 630 C CA . ALA A 1 82 ? -0.647 -9.792 -9.829 1.00 93.69 82 ALA A CA 1
ATOM 631 C C . ALA A 1 82 ? -1.044 -11.263 -9.682 1.00 93.69 82 ALA A C 1
ATOM 633 O O . ALA A 1 82 ? -1.509 -11.891 -10.636 1.00 93.69 82 ALA A O 1
ATOM 634 N N . ALA A 1 83 ? -0.887 -11.803 -8.477 1.00 95.31 83 ALA A N 1
ATOM 635 C CA . ALA A 1 83 ? -1.361 -13.138 -8.136 1.00 95.31 83 ALA A CA 1
ATOM 636 C C . ALA A 1 83 ? -1.960 -13.157 -6.730 1.00 95.31 83 ALA A C 1
ATOM 638 O O . ALA A 1 83 ? -1.493 -12.459 -5.836 1.00 95.31 83 ALA A O 1
ATOM 639 N N . PHE A 1 84 ? -2.966 -14.004 -6.537 1.00 96.38 84 PHE A N 1
ATOM 640 C CA . PHE A 1 84 ? -3.554 -14.291 -5.235 1.00 96.38 84 PHE A CA 1
ATOM 641 C C . PHE A 1 84 ? -3.348 -15.768 -4.947 1.00 96.38 84 PHE A C 1
ATOM 643 O O . PHE A 1 84 ? -3.806 -16.617 -5.717 1.00 96.38 84 PHE A O 1
ATOM 650 N N . ILE A 1 85 ? -2.648 -16.080 -3.861 1.00 96.25 85 ILE A N 1
ATOM 651 C CA . ILE A 1 85 ? -2.335 -17.463 -3.499 1.00 96.25 85 ILE A CA 1
ATOM 652 C C . ILE A 1 85 ? -2.712 -17.756 -2.052 1.00 96.25 85 ILE A C 1
ATOM 654 O O . ILE A 1 85 ? -2.970 -16.855 -1.256 1.00 96.25 85 ILE A O 1
ATOM 658 N N . ARG A 1 86 ? -2.745 -19.049 -1.731 1.00 97.62 86 ARG A N 1
ATOM 659 C CA . ARG A 1 86 ? -2.925 -19.551 -0.369 1.00 97.62 86 ARG A CA 1
ATOM 660 C C . ARG A 1 86 ? -1.566 -19.935 0.201 1.00 97.62 86 ARG A C 1
ATOM 662 O O . ARG A 1 86 ? -0.806 -20.627 -0.477 1.00 97.62 86 ARG A O 1
ATOM 669 N N . THR A 1 87 ? -1.292 -19.563 1.447 1.00 96.19 87 THR A N 1
ATOM 670 C CA . THR A 1 87 ? -0.062 -19.932 2.170 1.00 96.19 87 THR A CA 1
ATOM 671 C C . THR A 1 87 ? 0.115 -21.444 2.297 1.00 96.19 87 THR A C 1
ATOM 673 O O . THR A 1 87 ? 1.241 -21.940 2.299 1.00 96.19 87 THR A O 1
ATOM 676 N N . LYS A 1 88 ? -0.991 -22.190 2.420 1.00 96.88 88 LYS A N 1
ATOM 677 C CA . LYS A 1 88 ? -1.002 -23.650 2.578 1.00 96.88 88 LYS A CA 1
ATOM 678 C C . LYS A 1 88 ? -2.338 -24.275 2.174 1.00 96.88 88 LYS A C 1
ATOM 680 O O . LYS A 1 88 ? -3.357 -23.598 2.035 1.00 96.88 88 LYS A O 1
ATOM 685 N N . ALA A 1 89 ? -2.343 -25.601 2.037 1.00 95.69 89 ALA A N 1
ATOM 686 C CA . ALA A 1 89 ? -3.568 -26.372 1.854 1.00 95.69 89 ALA A CA 1
ATOM 687 C C . ALA A 1 89 ? -4.537 -26.167 3.036 1.00 95.69 89 ALA A C 1
ATOM 689 O O . ALA A 1 89 ? -4.119 -26.099 4.192 1.00 95.69 89 ALA A O 1
ATOM 690 N N . GLY A 1 90 ? -5.834 -26.080 2.740 1.00 95.12 90 GLY A N 1
ATOM 691 C CA . GLY A 1 90 ? -6.892 -25.919 3.743 1.00 95.12 90 GLY A CA 1
ATOM 692 C C . GLY A 1 90 ? -7.231 -24.475 4.135 1.00 95.12 90 GLY A C 1
ATOM 693 O O . GLY A 1 90 ? -8.239 -24.281 4.803 1.00 95.12 90 GLY A O 1
ATOM 694 N N . VAL A 1 91 ? -6.468 -23.460 3.704 1.00 96.75 91 VAL A N 1
ATOM 695 C CA . VAL A 1 91 ? -6.907 -22.053 3.825 1.00 96.75 91 VAL A CA 1
ATOM 696 C C . VAL A 1 91 ? -8.087 -21.831 2.882 1.00 96.75 91 VAL A C 1
ATOM 698 O O . VAL A 1 91 ? -8.011 -22.239 1.726 1.00 96.75 91 VAL A O 1
ATOM 701 N N . GLU A 1 92 ? -9.180 -21.230 3.351 1.00 97.06 92 GLU A N 1
ATOM 702 C CA . GLU A 1 92 ? -10.434 -21.121 2.589 1.00 97.06 92 GLU A CA 1
ATOM 703 C C . GLU A 1 92 ? -10.348 -20.122 1.423 1.00 97.06 92 GLU A C 1
ATOM 705 O O . GLU A 1 92 ? -10.835 -20.408 0.325 1.00 97.06 92 GLU A O 1
ATOM 710 N N . TYR A 1 93 ? -9.659 -18.999 1.629 1.00 96.31 93 TYR A N 1
ATOM 711 C CA . TYR A 1 93 ? -9.485 -17.903 0.672 1.00 96.31 93 TYR A CA 1
ATOM 712 C C . TYR A 1 93 ? -8.003 -17.512 0.531 1.00 96.31 93 TYR A C 1
ATOM 714 O O . TYR A 1 93 ? -7.212 -17.815 1.420 1.00 96.31 93 TYR A O 1
ATOM 722 N N . PRO A 1 94 ? -7.586 -16.891 -0.589 1.00 95.94 94 PRO A N 1
ATOM 723 C CA . PRO A 1 94 ? -6.221 -16.389 -0.731 1.00 95.94 94 PRO A CA 1
ATOM 724 C C . PRO A 1 94 ? -5.858 -15.407 0.387 1.00 95.94 94 PRO A C 1
ATOM 726 O O . PRO A 1 94 ? -6.608 -14.472 0.658 1.00 95.94 94 PRO A O 1
ATOM 729 N N . ASP A 1 95 ? -4.710 -15.633 1.014 1.00 95.31 95 ASP A N 1
ATOM 730 C CA . ASP A 1 95 ? -4.176 -14.860 2.140 1.00 95.31 95 ASP A CA 1
ATOM 731 C C . ASP A 1 95 ? -2.832 -14.187 1.808 1.00 95.31 95 ASP A C 1
ATOM 733 O O . ASP A 1 95 ? -2.278 -13.474 2.641 1.00 95.31 95 ASP A O 1
ATOM 737 N N . ILE A 1 96 ? -2.327 -14.365 0.581 1.00 95.50 96 ILE A N 1
ATOM 738 C CA . ILE A 1 96 ? -1.178 -13.636 0.034 1.00 95.50 96 ILE A CA 1
ATOM 739 C C . ILE A 1 96 ? -1.550 -13.018 -1.313 1.00 95.50 96 ILE A C 1
ATOM 741 O O . ILE A 1 96 ? -2.100 -13.688 -2.193 1.00 95.50 96 ILE A O 1
ATOM 745 N N . GLN A 1 97 ? -1.155 -11.758 -1.488 1.00 96.56 97 GLN A N 1
ATOM 746 C CA . GLN A 1 97 ? -1.197 -11.035 -2.752 1.00 96.56 97 GLN A CA 1
ATOM 747 C C . GLN A 1 97 ? 0.230 -10.729 -3.218 1.00 96.56 97 GLN A C 1
ATOM 749 O O . GLN A 1 97 ? 1.017 -10.142 -2.481 1.00 96.56 97 GLN A O 1
ATOM 754 N N . TYR A 1 98 ? 0.553 -11.108 -4.452 1.00 94.69 98 TYR A N 1
ATOM 755 C CA . TYR A 1 98 ? 1.774 -10.692 -5.133 1.00 94.69 98 TYR A CA 1
ATOM 756 C C . TYR A 1 98 ? 1.467 -9.592 -6.133 1.00 94.69 98 TYR A C 1
ATOM 758 O O . TYR A 1 98 ? 0.488 -9.682 -6.876 1.00 94.69 98 TYR A O 1
ATOM 766 N N . HIS A 1 99 ? 2.375 -8.628 -6.210 1.00 94.00 99 HIS A N 1
ATOM 767 C CA . HIS A 1 99 ? 2.457 -7.660 -7.289 1.00 94.00 99 HIS A CA 1
ATOM 768 C C . HIS A 1 99 ? 3.831 -7.768 -7.936 1.00 94.00 99 HIS A C 1
ATOM 770 O O . HIS A 1 99 ? 4.853 -7.805 -7.251 1.00 94.00 99 HIS A O 1
ATOM 776 N N . PHE A 1 100 ? 3.854 -7.831 -9.260 1.00 91.62 100 PHE A N 1
ATOM 777 C CA . PHE A 1 100 ? 5.079 -7.738 -10.032 1.00 91.62 100 PHE A CA 1
ATOM 778 C C . PHE A 1 100 ? 5.225 -6.319 -10.561 1.00 91.62 100 PHE A C 1
ATOM 780 O O . PHE A 1 100 ? 4.348 -5.815 -11.270 1.00 91.62 100 PHE A O 1
ATOM 787 N N . LEU A 1 101 ? 6.357 -5.705 -10.228 1.00 90.75 101 LEU A N 1
ATOM 788 C CA . LEU A 1 101 ? 6.738 -4.401 -10.732 1.00 90.75 101 LEU A CA 1
ATOM 789 C C . LEU A 1 101 ? 8.090 -4.514 -11.458 1.00 90.75 101 LEU A C 1
ATOM 791 O O . LEU A 1 101 ? 9.019 -5.126 -10.927 1.00 90.75 101 LEU A O 1
ATOM 795 N N . PRO A 1 102 ? 8.251 -3.879 -12.632 1.00 88.81 102 PRO A N 1
ATOM 796 C CA . PRO A 1 102 ? 9.498 -3.859 -13.396 1.00 88.81 102 PRO A CA 1
ATOM 797 C C . PRO A 1 102 ? 10.555 -2.896 -12.808 1.00 88.81 102 PRO A C 1
ATOM 799 O O . PRO A 1 102 ? 11.314 -2.255 -13.542 1.00 88.81 102 PRO A O 1
ATOM 802 N N . VAL A 1 103 ? 10.604 -2.742 -11.480 1.00 85.19 103 VAL A N 1
ATOM 803 C CA . VAL A 1 103 ? 11.479 -1.794 -10.773 1.00 85.19 103 VAL A CA 1
ATOM 804 C C . VAL A 1 103 ? 12.055 -2.398 -9.496 1.00 85.19 103 VAL A C 1
ATOM 806 O O . VAL A 1 103 ? 11.400 -3.168 -8.801 1.00 85.19 103 VAL A O 1
ATOM 809 N N . ALA A 1 104 ? 13.291 -2.009 -9.190 1.00 80.81 104 ALA A N 1
ATOM 810 C CA . ALA A 1 104 ? 13.931 -2.237 -7.904 1.00 80.81 104 ALA A CA 1
ATOM 811 C C . ALA A 1 104 ? 13.779 -0.973 -7.041 1.00 80.81 104 ALA A C 1
ATOM 813 O O . ALA A 1 104 ? 14.060 0.134 -7.507 1.00 80.81 104 ALA A O 1
ATOM 814 N N . VAL A 1 105 ? 13.315 -1.129 -5.802 1.00 70.31 105 VAL A N 1
ATOM 815 C CA . VAL A 1 105 ? 13.064 -0.033 -4.858 1.00 70.31 105 VAL A CA 1
ATOM 816 C C . VAL A 1 105 ? 14.001 -0.193 -3.669 1.00 70.31 105 VAL A C 1
ATOM 818 O O . VAL A 1 105 ? 13.971 -1.209 -2.976 1.00 70.31 105 VAL A O 1
ATOM 821 N N . SER A 1 106 ? 14.829 0.811 -3.399 1.00 65.56 106 SER A N 1
ATOM 822 C CA . SER A 1 106 ? 15.592 0.861 -2.157 1.00 65.56 106 SER A CA 1
ATOM 823 C C . SER A 1 106 ? 14.776 1.585 -1.079 1.00 65.56 106 SER A C 1
ATOM 825 O O . SER A 1 106 ? 14.151 2.619 -1.323 1.00 65.56 106 SER A O 1
ATOM 827 N N . TYR A 1 107 ? 14.767 1.037 0.135 1.00 58.25 107 TYR A N 1
ATOM 828 C CA . TYR A 1 107 ? 13.999 1.600 1.254 1.00 58.25 107 TYR A CA 1
ATOM 829 C C . TYR A 1 107 ? 14.623 2.877 1.847 1.00 58.25 107 TYR A C 1
ATOM 831 O O . TYR A 1 107 ? 13.999 3.542 2.669 1.00 58.25 107 TYR A O 1
ATOM 839 N N . ASP A 1 108 ? 15.836 3.240 1.425 1.00 60.28 108 ASP A N 1
ATOM 840 C CA . ASP A 1 108 ? 16.540 4.471 1.807 1.00 60.28 108 ASP A CA 1
ATOM 841 C C . ASP A 1 108 ? 16.265 5.656 0.859 1.00 60.28 108 ASP A C 1
ATOM 843 O O . ASP A 1 108 ? 16.823 6.738 1.039 1.00 60.28 108 ASP A O 1
ATOM 847 N N . GLY A 1 109 ? 15.411 5.472 -0.156 1.00 48.34 109 GLY A N 1
ATOM 848 C CA . GLY A 1 109 ? 15.107 6.497 -1.158 1.00 48.34 109 GLY A CA 1
ATOM 849 C C . GLY A 1 109 ? 16.194 6.689 -2.225 1.00 48.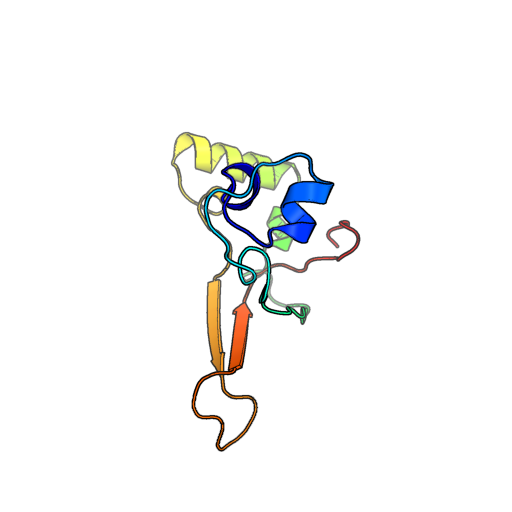34 109 GLY A C 1
ATOM 850 O O . GLY A 1 109 ? 16.074 7.590 -3.059 1.00 48.34 109 GLY A O 1
ATOM 851 N N . VAL A 1 110 ? 17.238 5.853 -2.241 1.00 50.78 110 VAL A N 1
ATOM 852 C CA . VAL A 1 110 ? 18.342 5.902 -3.211 1.00 50.78 110 VAL A CA 1
ATOM 853 C C . VAL A 1 110 ? 18.202 4.804 -4.270 1.00 50.78 110 VAL A C 1
ATOM 855 O O . VAL A 1 110 ? 18.787 3.729 -4.170 1.00 50.78 110 VAL A O 1
ATOM 858 N N . THR A 1 111 ? 17.441 5.079 -5.332 1.00 49.81 111 THR A N 1
ATOM 859 C CA . THR A 1 111 ? 17.334 4.162 -6.488 1.00 49.81 111 THR A CA 1
ATOM 860 C C . THR A 1 111 ? 18.726 3.712 -6.975 1.00 49.81 111 THR A C 1
ATOM 862 O O . THR A 1 111 ? 19.540 4.563 -7.340 1.00 49.81 111 THR A O 1
ATOM 865 N N . THR A 1 112 ? 18.994 2.400 -6.989 1.00 47.19 112 THR A N 1
ATOM 866 C CA . THR A 1 112 ? 20.271 1.779 -7.417 1.00 47.19 112 THR A CA 1
ATOM 867 C C . THR A 1 112 ? 20.225 1.184 -8.828 1.00 47.19 112 THR A C 1
ATOM 869 O O . THR A 1 112 ? 19.162 0.744 -9.319 1.00 47.19 112 THR A O 1
#

Radius of gyration: 22.77 Å; chains: 1; bounding box: 44×45×54 Å

Foldseek 3Di:
DCLQVQEEDCVVSVVVVHHHPHYDPCVVPPDDDDDDDDDDDDDPDPVLACVVCPDPVSVVVQVVCCVVPVDDPVNDPQQPDKDFDPPDPPDPGGPDIDTDGNADDDPV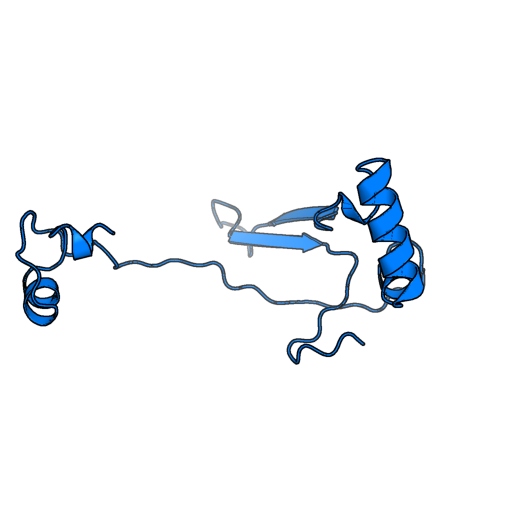RDGD

pLDDT: mean 90.34, std 11.62, range [47.19, 98.44]